Protein AF-A0A1A8PWM5-F1 (afdb_monomer_lite)

Radius of gyration: 28.21 Å; chains: 1; bounding box: 57×32×83 Å

Foldseek 3Di:
DDWPDPPPDDDDPDDPIDDADPVCQVFKDKDKFDWDDWAAPVVVDPDDDCPPDQDPFGKGKIFIDIFMATPPPRHGDHRVNHCVPPNTDDGMDIDGHDRDDDFDKDDKDPWDPFPDPDDDTDIDIDIDRPGD

Organism: NCBI:txid451742

Secondary structure (DSSP, 8-state):
--EE--SSS--TT---PEEP-GGGGGTEEEEEPPP---EEGGGGSTT-------SS-EEEEEE--EEEEETTT--B--HHHHHTTSPPPPSEEEEEEPPP-PPEEPPPPPPPPPS-SSSS--------EEE-

Structure (mmCIF, N/CA/C/O backbone):
data_AF-A0A1A8PWM5-F1
#
_entry.id   AF-A0A1A8PWM5-F1
#
loop_
_atom_site.group_PDB
_atom_site.id
_atom_site.type_symbol
_atom_site.label_atom_id
_atom_site.label_alt_id
_atom_site.label_comp_id
_atom_site.label_asym_id
_atom_site.label_entity_id
_atom_site.label_seq_id
_atom_site.pdbx_PDB_ins_code
_atom_site.Cartn_x
_atom_site.Cartn_y
_atom_site.Cartn_z
_atom_site.occupancy
_atom_site.B_iso_or_equiv
_atom_site.auth_seq_id
_atom_site.auth_comp_id
_atom_site.auth_asym_id
_atom_site.auth_atom_id
_atom_site.pdbx_PDB_model_num
ATOM 1 N N . LEU A 1 1 ? 17.212 -2.472 -32.047 1.00 52.09 1 LEU A N 1
ATOM 2 C CA . LEU A 1 1 ? 18.313 -2.433 -31.059 1.00 52.09 1 LEU A CA 1
ATOM 3 C C . LEU A 1 1 ? 18.088 -1.222 -30.182 1.00 52.09 1 LEU A C 1
ATOM 5 O O . LEU A 1 1 ? 18.278 -0.111 -30.658 1.00 52.09 1 LEU A O 1
ATOM 9 N N . HIS A 1 2 ? 17.555 -1.444 -28.982 1.00 52.62 2 HIS A N 1
ATOM 10 C CA . HIS A 1 2 ? 17.153 -0.365 -28.087 1.00 52.62 2 HIS A CA 1
ATOM 11 C C . HIS A 1 2 ? 18.352 0.069 -27.250 1.00 52.62 2 HIS A C 1
ATOM 13 O O . HIS A 1 2 ? 19.017 -0.748 -26.610 1.00 52.62 2 HIS A O 1
ATOM 19 N N . THR A 1 3 ? 18.650 1.359 -27.321 1.00 63.19 3 THR A N 1
ATOM 20 C CA . THR A 1 3 ? 19.742 1.986 -26.589 1.00 63.19 3 THR A CA 1
ATOM 21 C C . THR A 1 3 ? 19.118 3.024 -25.675 1.00 63.19 3 THR A C 1
ATOM 23 O O . THR A 1 3 ? 18.415 3.909 -26.166 1.00 63.19 3 THR A O 1
ATOM 26 N N . ASN A 1 4 ? 19.365 2.920 -24.372 1.00 62.53 4 ASN A N 1
ATOM 27 C CA . ASN A 1 4 ? 18.903 3.902 -23.394 1.00 62.53 4 ASN A CA 1
ATOM 28 C C . ASN A 1 4 ? 19.861 5.097 -23.433 1.00 62.53 4 ASN A C 1
ATOM 30 O O . ASN A 1 4 ? 20.799 5.189 -22.647 1.00 62.53 4 ASN A O 1
ATOM 34 N N . CYS A 1 5 ? 19.698 5.959 -24.440 1.00 61.41 5 CYS A N 1
ATOM 35 C CA . CYS A 1 5 ? 20.422 7.226 -24.525 1.00 61.41 5 CYS A CA 1
ATOM 36 C C . CYS A 1 5 ? 19.412 8.373 -24.470 1.00 61.41 5 CYS A C 1
ATOM 38 O O . CYS A 1 5 ? 18.531 8.442 -25.330 1.00 61.41 5 CYS A O 1
ATOM 40 N N . ASP A 1 6 ? 19.590 9.315 -23.543 1.00 59.59 6 ASP A N 1
ATOM 41 C CA . ASP A 1 6 ? 18.925 10.613 -23.642 1.00 59.59 6 ASP A CA 1
ATOM 42 C C . ASP A 1 6 ? 19.610 11.432 -24.749 1.00 59.59 6 ASP A C 1
ATOM 44 O O . ASP A 1 6 ? 20.786 11.796 -24.672 1.00 59.59 6 ASP A O 1
ATOM 48 N N . GLN A 1 7 ? 18.892 11.635 -25.851 1.00 58.84 7 GLN A N 1
ATOM 49 C CA . GLN A 1 7 ? 19.436 12.238 -27.067 1.00 58.84 7 GLN A CA 1
ATOM 50 C C . GLN A 1 7 ? 19.505 13.770 -26.987 1.00 58.84 7 GLN A C 1
ATOM 52 O O . GLN A 1 7 ? 20.189 14.374 -27.814 1.00 58.84 7 GLN A O 1
ATOM 57 N N . GLY A 1 8 ? 18.822 14.389 -26.014 1.00 61.38 8 GLY A N 1
ATOM 58 C CA . GLY A 1 8 ? 18.615 15.838 -25.949 1.00 61.38 8 GLY A CA 1
ATOM 59 C C . GLY A 1 8 ? 19.673 16.638 -25.188 1.00 61.38 8 GLY A C 1
ATOM 60 O O . GLY A 1 8 ? 19.671 17.861 -25.298 1.00 61.38 8 GLY A O 1
ATOM 61 N N . GLN A 1 9 ? 20.567 15.993 -24.427 1.00 60.62 9 GLN A N 1
ATOM 62 C CA . GLN A 1 9 ? 21.366 16.705 -23.418 1.00 60.62 9 GLN A CA 1
ATOM 63 C C . GLN A 1 9 ? 22.889 16.756 -23.624 1.00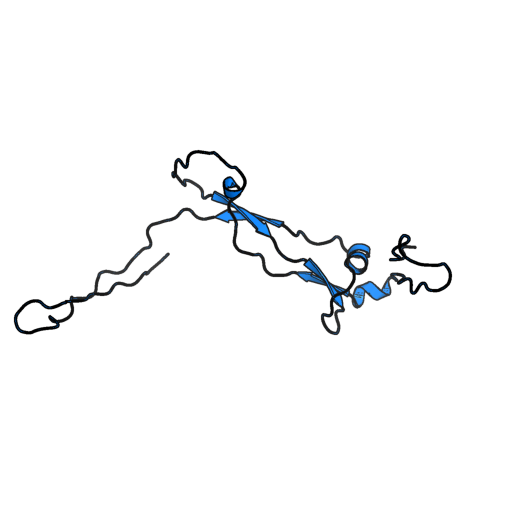 60.62 9 GLN A C 1
ATOM 65 O O . GLN A 1 9 ? 23.535 17.393 -22.799 1.00 60.62 9 GLN A O 1
ATOM 70 N N . HIS A 1 10 ? 23.515 16.169 -24.662 1.00 53.44 10 HIS A N 1
ATOM 71 C CA . HIS A 1 10 ? 24.997 16.154 -24.685 1.00 53.44 10 HIS A CA 1
ATOM 72 C C . HIS A 1 10 ? 25.718 16.177 -26.058 1.00 53.44 10 HIS A C 1
ATOM 74 O O . HIS A 1 10 ? 25.169 15.678 -27.048 1.00 53.44 10 HIS A O 1
ATOM 80 N N . PRO A 1 11 ? 26.967 16.717 -26.125 1.00 59.34 11 PRO A N 1
ATOM 81 C CA . PRO A 1 11 ? 27.782 16.824 -27.340 1.00 59.34 11 PRO A CA 1
ATOM 82 C C . PRO A 1 11 ? 28.286 15.472 -27.873 1.00 59.34 11 PRO A C 1
ATOM 84 O O . PRO A 1 11 ? 28.330 14.458 -27.176 1.00 59.34 11 PRO A O 1
ATOM 87 N N . SER A 1 12 ? 28.708 15.475 -29.138 1.00 58.97 12 SER A N 1
ATOM 88 C CA . SER A 1 12 ? 28.938 14.313 -30.013 1.00 58.97 12 SER A CA 1
ATOM 89 C C . SER A 1 12 ? 30.049 13.327 -29.615 1.00 58.97 12 SER A C 1
ATOM 91 O O . SER A 1 12 ? 30.151 12.273 -30.236 1.00 58.97 12 SER A O 1
ATOM 93 N N . ASN A 1 13 ? 30.877 13.623 -28.612 1.00 60.31 13 ASN A N 1
ATOM 94 C CA . ASN A 1 13 ? 32.094 12.864 -28.289 1.00 60.31 13 ASN A CA 1
ATOM 95 C C . ASN A 1 13 ? 32.072 12.130 -26.935 1.00 60.31 13 ASN A C 1
ATOM 97 O O . ASN A 1 13 ? 33.056 11.478 -26.596 1.00 60.31 13 ASN A O 1
ATOM 101 N N . GLN A 1 14 ? 30.980 12.197 -26.169 1.00 57.94 14 GLN A N 1
ATOM 102 C CA . GLN A 1 14 ? 30.915 11.599 -24.831 1.00 57.94 14 GLN A CA 1
ATOM 103 C C . GLN A 1 14 ? 29.555 10.932 -24.592 1.00 57.94 14 GLN A C 1
ATOM 105 O O . GLN A 1 14 ? 28.709 11.443 -23.865 1.00 57.94 14 GLN A O 1
ATOM 110 N N . ARG A 1 15 ? 29.320 9.784 -25.236 1.00 55.53 15 ARG A N 1
ATOM 111 C CA . ARG A 1 15 ? 28.144 8.943 -24.966 1.00 55.53 15 ARG A CA 1
ATOM 112 C C . ARG A 1 15 ? 28.579 7.616 -24.352 1.00 55.53 15 ARG A C 1
ATOM 114 O O . ARG A 1 15 ? 29.076 6.755 -25.070 1.00 55.53 15 ARG A O 1
ATOM 121 N N . ASN A 1 16 ? 28.299 7.418 -23.065 1.00 56.59 16 ASN A N 1
ATOM 122 C CA . ASN A 1 16 ? 28.171 6.074 -22.499 1.00 56.59 16 ASN A CA 1
ATOM 123 C C . ASN A 1 16 ? 26.709 5.652 -22.642 1.00 56.59 16 ASN A C 1
ATOM 125 O O . ASN A 1 16 ? 25.906 5.800 -21.732 1.00 56.59 16 ASN A O 1
ATOM 129 N N . CYS A 1 17 ? 26.351 5.198 -23.837 1.00 61.59 17 CYS A N 1
ATOM 130 C CA . CYS A 1 17 ? 25.037 4.634 -24.102 1.00 61.59 17 CYS A CA 1
ATOM 131 C C . CYS A 1 17 ? 24.963 3.209 -23.537 1.00 61.59 17 CYS A C 1
ATOM 133 O O . CYS A 1 17 ? 25.788 2.366 -23.896 1.00 61.59 17 CYS A O 1
ATOM 135 N N . PHE A 1 18 ? 23.965 2.919 -22.698 1.00 66.81 18 PHE A N 1
ATOM 136 C CA . PHE A 1 18 ? 23.722 1.558 -22.224 1.00 66.81 18 PHE A CA 1
ATOM 137 C C . PHE A 1 18 ? 22.851 0.808 -23.237 1.00 66.81 18 PHE A C 1
ATOM 139 O O . PHE A 1 18 ? 21.731 1.212 -23.563 1.00 66.81 18 PHE A O 1
ATOM 146 N N . ARG A 1 19 ? 23.392 -0.282 -23.782 1.00 73.81 19 ARG A N 1
ATOM 147 C CA . ARG A 1 19 ? 22.680 -1.181 -24.692 1.00 73.81 19 ARG A CA 1
ATOM 148 C C . ARG A 1 19 ? 22.144 -2.353 -23.886 1.00 73.81 19 ARG A C 1
ATOM 150 O O . ARG A 1 19 ? 22.923 -3.057 -23.250 1.00 73.81 19 ARG A O 1
ATOM 157 N N . VAL A 1 20 ? 20.837 -2.585 -23.953 1.00 80.31 20 VAL A N 1
ATOM 158 C CA . VAL A 1 20 ? 20.228 -3.745 -23.298 1.00 80.31 20 VAL A CA 1
ATOM 159 C C . VAL A 1 20 ? 20.464 -4.986 -24.163 1.00 80.31 20 VAL A C 1
ATOM 161 O O . VAL A 1 20 ? 20.175 -4.986 -25.360 1.00 80.31 20 VAL A O 1
ATOM 164 N N . CYS A 1 21 ? 21.047 -6.021 -23.563 1.00 82.38 21 CYS A N 1
ATOM 165 C CA . CYS A 1 21 ? 21.316 -7.320 -24.174 1.00 82.38 21 CYS A CA 1
ATOM 166 C C . CYS A 1 21 ? 20.484 -8.396 -23.472 1.00 82.38 21 CYS A C 1
ATOM 168 O O . CYS A 1 21 ? 20.177 -8.242 -22.295 1.00 82.38 21 CYS A O 1
ATOM 170 N N . ASP A 1 22 ? 20.195 -9.513 -24.143 1.00 82.44 22 ASP A N 1
ATOM 171 C CA . ASP A 1 22 ? 19.287 -10.544 -23.612 1.00 82.44 22 ASP A CA 1
ATOM 172 C C . ASP A 1 22 ? 19.740 -11.145 -22.267 1.00 82.44 22 ASP A C 1
ATOM 174 O O . ASP A 1 22 ? 18.910 -11.459 -21.419 1.00 82.44 22 ASP A O 1
ATOM 178 N N . TRP A 1 23 ? 21.052 -11.224 -22.019 1.00 82.44 23 TRP A N 1
ATOM 179 C CA . TRP A 1 23 ? 21.618 -11.704 -20.750 1.00 82.44 23 TRP A CA 1
ATOM 180 C C . TRP A 1 23 ? 21.392 -10.752 -19.564 1.00 82.44 23 TRP A C 1
ATOM 182 O O . TRP A 1 23 ? 21.550 -11.160 -18.416 1.00 82.44 23 TRP A O 1
ATOM 192 N N . HIS A 1 24 ? 21.000 -9.493 -19.798 1.00 85.94 24 HIS A N 1
ATOM 193 C CA . HIS A 1 24 ? 20.621 -8.586 -18.709 1.00 85.94 24 HIS A CA 1
ATOM 194 C C . HIS A 1 24 ? 19.333 -9.026 -18.006 1.00 85.94 24 HIS A C 1
ATOM 196 O O . HIS A 1 24 ? 19.110 -8.606 -16.873 1.00 85.94 24 HIS A O 1
ATOM 202 N N . LYS A 1 25 ? 18.519 -9.895 -18.624 1.00 87.31 25 LYS A N 1
ATOM 203 C CA . LYS A 1 25 ? 17.291 -10.417 -18.014 1.00 87.31 25 LYS A CA 1
ATOM 204 C C . LYS A 1 25 ? 17.543 -11.063 -16.647 1.00 87.31 25 LYS A C 1
ATOM 206 O O . LYS A 1 25 ? 16.741 -10.912 -15.734 1.00 87.31 25 LYS A O 1
ATOM 211 N N . ASP A 1 26 ? 18.675 -11.743 -16.485 1.00 90.81 26 ASP A N 1
ATOM 212 C CA . ASP A 1 26 ? 18.998 -12.448 -15.239 1.00 90.81 26 ASP A CA 1
ATOM 213 C C . ASP A 1 26 ? 19.598 -11.521 -14.166 1.00 90.81 26 ASP A C 1
ATOM 215 O O . ASP A 1 26 ? 19.666 -11.881 -12.988 1.00 90.81 26 ASP A O 1
ATOM 219 N N . LEU A 1 27 ? 20.008 -10.308 -14.550 1.00 92.94 27 LEU A N 1
ATOM 220 C CA . LEU A 1 27 ? 20.722 -9.361 -13.690 1.00 92.94 27 LEU A CA 1
ATOM 221 C C . LEU A 1 27 ? 19.846 -8.260 -13.108 1.00 92.94 27 LEU A C 1
ATOM 223 O O . LEU A 1 27 ? 20.251 -7.645 -12.122 1.00 92.94 27 LEU A O 1
ATOM 227 N N . TYR A 1 28 ? 18.680 -8.009 -13.694 1.00 94.00 28 TYR A N 1
ATOM 228 C CA . TYR A 1 28 ? 17.768 -6.958 -13.262 1.00 94.00 28 TYR A CA 1
ATOM 229 C C . TYR A 1 28 ? 16.393 -7.535 -12.955 1.00 94.00 28 TYR A C 1
ATOM 231 O O . TYR A 1 28 ? 15.983 -8.537 -13.539 1.00 94.00 28 TYR A O 1
ATOM 239 N N . ASP A 1 29 ? 15.704 -6.921 -12.002 1.00 95.88 29 ASP A N 1
ATOM 240 C CA . ASP A 1 29 ? 14.357 -7.325 -11.620 1.00 95.88 29 ASP A CA 1
ATOM 241 C C . ASP A 1 29 ? 13.521 -6.118 -11.199 1.00 95.88 29 ASP A C 1
ATOM 243 O O . ASP A 1 29 ? 14.045 -5.111 -10.707 1.00 95.88 29 ASP A O 1
ATOM 247 N N . TRP A 1 30 ? 12.206 -6.231 -11.363 1.00 97.38 30 TRP A N 1
ATOM 248 C CA . TRP A 1 30 ? 11.277 -5.251 -10.827 1.00 97.38 30 TRP A CA 1
ATOM 249 C C . TRP A 1 30 ? 11.217 -5.388 -9.307 1.00 97.38 30 TRP A C 1
ATOM 251 O O . TRP A 1 30 ? 10.785 -6.406 -8.766 1.00 97.38 30 TRP A O 1
ATOM 261 N N . LYS A 1 31 ? 11.581 -4.324 -8.592 1.00 97.12 31 LYS A N 1
ATOM 262 C CA . LYS A 1 31 ? 11.348 -4.219 -7.153 1.00 97.12 31 LYS A CA 1
ATOM 263 C C . LYS A 1 31 ? 10.011 -3.540 -6.910 1.00 97.12 31 LYS A C 1
ATOM 265 O O . LYS A 1 31 ? 9.792 -2.402 -7.327 1.00 97.12 31 LYS A O 1
ATOM 270 N N . LEU A 1 32 ? 9.123 -4.241 -6.213 1.00 96.69 32 LEU A N 1
ATOM 271 C CA . LEU A 1 32 ? 7.796 -3.748 -5.865 1.00 96.69 32 LEU A CA 1
ATOM 272 C C . LEU A 1 32 ? 7.782 -3.314 -4.399 1.00 96.69 32 LEU A C 1
ATOM 274 O O . LEU A 1 32 ? 8.087 -4.104 -3.505 1.00 96.69 32 LEU A O 1
ATOM 278 N N . GLY A 1 33 ? 7.418 -2.058 -4.161 1.00 95.62 33 GLY A N 1
ATOM 279 C CA . GLY A 1 33 ? 7.136 -1.541 -2.830 1.00 95.62 33 GLY A CA 1
ATOM 280 C C . GLY A 1 33 ? 5.825 -2.089 -2.267 1.00 95.62 33 GLY A C 1
ATOM 281 O O . GLY A 1 33 ? 4.998 -2.673 -2.979 1.00 95.62 33 GLY A O 1
ATOM 282 N N . ALA A 1 34 ? 5.624 -1.873 -0.968 1.00 97.06 34 ALA A N 1
ATOM 283 C CA . ALA A 1 34 ? 4.345 -2.140 -0.327 1.00 97.06 34 ALA A CA 1
ATOM 284 C C . ALA A 1 34 ? 3.268 -1.187 -0.867 1.00 97.06 34 ALA A C 1
ATOM 286 O O . ALA A 1 34 ? 3.545 -0.031 -1.195 1.00 97.06 34 ALA A O 1
ATOM 287 N N . TRP A 1 35 ? 2.030 -1.673 -0.933 1.00 97.62 35 TRP A N 1
ATOM 288 C CA . TRP A 1 35 ? 0.878 -0.801 -1.129 1.00 97.62 35 TRP A CA 1
ATOM 289 C C . TRP A 1 35 ? 0.734 0.129 0.072 1.00 97.62 35 TRP A C 1
ATOM 291 O O . TRP A 1 35 ? 0.839 -0.316 1.216 1.00 97.62 35 TRP A O 1
ATOM 301 N N . ASN A 1 36 ? 0.482 1.408 -0.189 1.00 95.75 36 ASN A N 1
ATOM 302 C CA . ASN A 1 36 ? 0.111 2.347 0.860 1.00 95.75 36 AS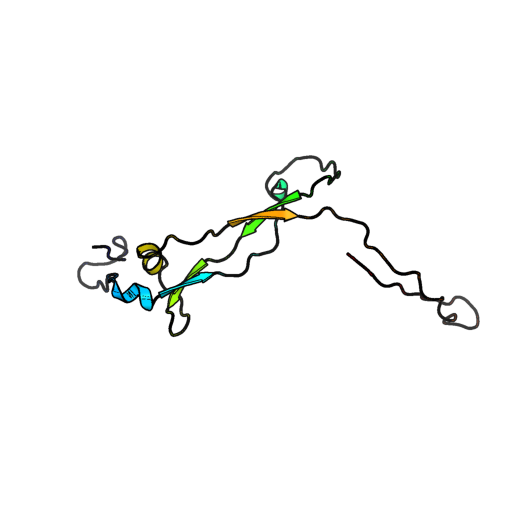N A CA 1
ATOM 303 C C . ASN A 1 36 ? -1.308 2.071 1.390 1.00 95.75 36 ASN A C 1
ATOM 305 O O . ASN A 1 36 ? -1.999 1.138 0.972 1.00 95.75 36 ASN A O 1
ATOM 309 N N . GLU A 1 37 ? -1.752 2.881 2.346 1.00 94.56 37 GLU A N 1
ATOM 310 C CA . GLU A 1 37 ? -3.129 2.821 2.827 1.00 94.56 37 GLU A CA 1
ATOM 311 C C . GLU A 1 37 ? -4.130 3.191 1.726 1.00 94.56 37 GLU A C 1
ATOM 313 O O . GLU A 1 37 ? -3.858 4.009 0.849 1.00 94.56 37 GLU A O 1
ATOM 318 N N . CYS A 1 38 ? -5.307 2.569 1.772 1.00 94.19 38 CYS A N 1
ATOM 319 C CA . CYS A 1 38 ? -6.373 2.819 0.811 1.00 94.19 38 CYS A CA 1
ATOM 320 C C . CYS A 1 38 ? -6.949 4.227 1.000 1.00 94.19 38 CYS A C 1
ATOM 322 O O . CYS A 1 38 ? -7.565 4.513 2.027 1.00 94.19 38 CYS A O 1
ATOM 324 N N . VAL A 1 39 ? -6.762 5.102 0.009 1.00 92.75 39 VAL A N 1
ATOM 325 C CA . VAL A 1 39 ? -7.248 6.489 0.054 1.00 92.75 39 VAL A CA 1
ATOM 326 C C . VAL A 1 39 ? -8.589 6.588 -0.678 1.00 92.75 39 VAL A C 1
ATOM 328 O O . VAL A 1 39 ? -8.665 6.160 -1.832 1.00 92.75 39 VAL A O 1
ATOM 331 N N . PRO A 1 40 ? -9.643 7.168 -0.073 1.00 89.38 40 PRO A N 1
ATOM 332 C CA . PRO A 1 40 ? -10.966 7.234 -0.690 1.00 89.38 40 PRO A CA 1
ATOM 333 C C . PRO A 1 40 ? -10.959 8.083 -1.966 1.00 89.38 40 PRO A C 1
ATOM 335 O O . PRO A 1 40 ? -10.387 9.176 -2.001 1.00 89.38 40 PRO A O 1
ATOM 338 N N . VAL A 1 41 ? -11.658 7.625 -3.011 1.00 86.25 41 VAL A N 1
ATOM 339 C CA . VAL A 1 41 ? -11.803 8.380 -4.274 1.00 86.25 41 VAL A CA 1
ATOM 340 C C . VAL A 1 41 ? -12.541 9.702 -4.037 1.00 86.25 41 VAL A C 1
ATOM 342 O O . VAL A 1 41 ? -12.208 10.723 -4.641 1.00 86.25 41 VAL A O 1
ATOM 345 N N . SER A 1 42 ? -13.487 9.712 -3.094 1.00 75.50 42 SER A N 1
ATOM 346 C CA . SER A 1 42 ? -14.293 10.879 -2.714 1.00 75.50 42 SER A CA 1
ATOM 347 C C . SER A 1 42 ? -13.471 12.046 -2.150 1.00 75.50 42 SER A C 1
ATOM 349 O O . SER A 1 42 ? -13.896 13.195 -2.263 1.00 75.50 42 SER A O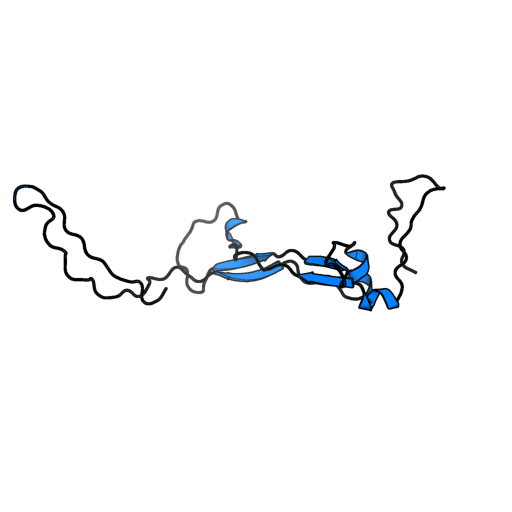 1
ATOM 351 N N . ALA A 1 43 ? -12.266 11.797 -1.620 1.00 67.12 43 ALA A N 1
ATOM 352 C CA . ALA A 1 43 ? -11.345 12.856 -1.201 1.00 67.12 43 ALA A CA 1
ATOM 353 C C . ALA A 1 43 ? -10.799 13.685 -2.381 1.00 67.12 43 ALA A C 1
ATOM 355 O O . ALA A 1 43 ? -10.240 14.758 -2.162 1.00 67.12 43 ALA A O 1
ATOM 356 N N . ARG A 1 44 ? -10.969 13.220 -3.629 1.00 63.25 44 ARG A N 1
ATOM 357 C CA . ARG A 1 44 ? -10.568 13.941 -4.850 1.00 63.25 44 ARG A CA 1
ATOM 358 C C . ARG A 1 44 ? -11.693 14.800 -5.440 1.00 63.25 44 ARG A C 1
ATOM 360 O O . ARG A 1 44 ? -11.418 15.682 -6.248 1.00 63.25 44 ARG A O 1
ATOM 367 N N . THR A 1 45 ? -12.947 14.579 -5.039 1.00 64.00 45 THR A N 1
ATOM 368 C CA . THR A 1 45 ? -14.113 15.350 -5.500 1.00 64.00 45 THR A CA 1
ATOM 369 C C . THR A 1 45 ? -14.497 16.414 -4.475 1.00 64.00 45 THR A C 1
ATOM 371 O O . THR A 1 45 ? -15.167 16.134 -3.482 1.00 64.00 45 THR A O 1
ATOM 374 N N . PHE A 1 46 ? -14.080 17.657 -4.716 1.00 56.34 46 PHE A N 1
ATOM 375 C CA . PHE A 1 46 ? -14.486 18.810 -3.914 1.00 56.34 46 PHE A CA 1
ATOM 376 C C . PHE A 1 46 ? -15.992 19.089 -4.093 1.00 56.34 46 PHE A C 1
ATOM 378 O O . PHE A 1 46 ? -16.438 19.354 -5.205 1.00 56.34 46 PHE A O 1
ATOM 385 N N . GLY A 1 47 ? -16.769 19.069 -3.001 1.00 58.03 47 GLY A N 1
ATOM 386 C CA . GLY A 1 47 ? -18.123 19.652 -2.967 1.00 58.03 47 GLY A CA 1
ATOM 387 C C . GLY A 1 47 ? -19.322 18.700 -2.848 1.00 58.03 47 GLY A C 1
ATOM 388 O O . GLY A 1 47 ? -20.452 19.177 -2.914 1.00 58.03 47 GLY A O 1
ATOM 389 N N . ALA A 1 48 ? -19.136 17.393 -2.634 1.00 55.81 48 ALA A N 1
ATOM 390 C CA . ALA A 1 48 ? -20.265 16.495 -2.365 1.00 55.81 48 ALA A CA 1
ATOM 391 C C . ALA A 1 48 ? -20.660 16.511 -0.868 1.00 55.81 48 ALA A C 1
ATOM 393 O O . ALA A 1 48 ? -19.794 16.315 -0.007 1.00 55.81 48 ALA A O 1
ATOM 394 N N . PRO A 1 49 ? -21.944 16.725 -0.518 1.00 56.91 49 PRO A N 1
ATOM 395 C CA . PRO A 1 49 ? -22.396 16.640 0.864 1.00 56.91 49 PRO A CA 1
ATOM 396 C C . PRO A 1 49 ? -22.269 15.198 1.370 1.00 56.91 49 PRO A C 1
ATOM 398 O O . PRO A 1 49 ? -22.715 14.245 0.732 1.00 56.91 49 PRO A O 1
ATOM 401 N N . ARG A 1 50 ? -21.647 15.043 2.542 1.00 61.16 50 ARG A N 1
ATOM 402 C CA . ARG A 1 50 ? -21.442 13.761 3.225 1.00 61.16 50 ARG A CA 1
ATOM 403 C C . ARG A 1 50 ? -22.764 13.221 3.770 1.00 61.16 50 ARG A C 1
ATOM 405 O O . ARG A 1 50 ? -23.056 13.365 4.955 1.00 61.16 50 ARG A O 1
ATOM 412 N N . GLN A 1 51 ? -23.563 12.572 2.930 1.00 59.69 51 GLN A N 1
ATOM 413 C CA . GLN A 1 51 ? -24.626 11.705 3.427 1.00 59.69 51 GLN A CA 1
ATOM 414 C C . GLN A 1 51 ? -23.974 10.392 3.884 1.00 59.69 51 GLN A C 1
ATOM 416 O O . GLN A 1 51 ? -23.777 9.465 3.105 1.00 59.69 51 GLN A O 1
ATOM 421 N N . PHE A 1 52 ? -23.536 10.370 5.149 1.00 64.12 52 PHE A N 1
ATOM 422 C CA . PHE A 1 52 ? -22.751 9.293 5.767 1.00 64.12 52 PHE A CA 1
ATOM 423 C C . PHE A 1 52 ? -23.599 8.037 6.028 1.00 64.12 52 PHE A C 1
ATOM 425 O O . PHE A 1 52 ? -23.866 7.648 7.161 1.00 64.12 52 PHE A O 1
ATOM 432 N N . THR A 1 53 ? -24.042 7.370 4.969 1.00 69.25 53 THR A N 1
ATOM 433 C CA . THR A 1 53 ? -24.538 5.994 5.057 1.00 69.25 53 THR A CA 1
ATOM 434 C C . THR A 1 53 ? -23.588 5.102 4.281 1.00 69.25 53 THR A C 1
ATOM 436 O O . THR A 1 53 ? -23.788 4.812 3.104 1.00 69.25 53 THR A O 1
ATOM 439 N N . CYS A 1 54 ? -22.519 4.679 4.955 1.00 74.06 54 CYS A N 1
ATOM 440 C CA . CYS A 1 54 ? -21.611 3.685 4.409 1.00 74.06 54 CYS A CA 1
ATOM 441 C C . CYS A 1 54 ? -22.310 2.318 4.460 1.00 74.06 54 CYS A C 1
ATOM 443 O O . CYS A 1 54 ? -22.484 1.736 5.530 1.00 74.06 54 CYS A O 1
ATOM 445 N N . SER A 1 55 ? -22.785 1.848 3.305 1.00 73.19 55 SER A N 1
ATOM 446 C CA . SER A 1 55 ? -23.571 0.612 3.180 1.00 73.19 55 SER A CA 1
ATOM 447 C C . SER A 1 55 ? -22.756 -0.575 2.659 1.00 73.19 55 SER A C 1
ATOM 449 O O . SER A 1 55 ? -23.038 -1.713 3.026 1.00 73.19 55 SER A O 1
ATOM 451 N N . ARG A 1 56 ? -21.740 -0.329 1.821 1.00 80.62 56 ARG A N 1
ATOM 452 C CA . ARG A 1 56 ? -20.902 -1.371 1.192 1.00 80.62 56 ARG A CA 1
ATOM 453 C C . ARG A 1 56 ? -19.395 -1.099 1.269 1.00 80.62 56 ARG A C 1
ATOM 455 O O . ARG A 1 56 ? -18.631 -1.790 0.610 1.00 80.62 56 ARG A O 1
ATOM 462 N N . GLY A 1 57 ? -18.975 -0.142 2.092 1.00 82.12 57 GLY A N 1
ATOM 463 C CA . GLY A 1 57 ? -17.610 0.392 2.099 1.00 82.12 57 GLY A CA 1
ATOM 464 C C . GLY A 1 57 ? -17.471 1.606 1.183 1.00 82.12 57 GLY A C 1
ATOM 465 O O . GLY A 1 57 ? -18.374 1.907 0.401 1.00 82.12 57 GLY A O 1
ATOM 466 N N . GLU A 1 58 ? -16.354 2.313 1.312 1.00 86.81 58 GLU A N 1
ATOM 467 C CA . GLU A 1 58 ? -15.978 3.409 0.417 1.00 86.81 58 GLU A CA 1
ATOM 468 C C . GLU A 1 58 ? -14.935 2.915 -0.590 1.00 86.81 58 GLU A C 1
ATOM 470 O O . GLU A 1 58 ? -13.980 2.227 -0.228 1.00 86.81 58 GLU A O 1
ATOM 475 N N . GLU A 1 59 ? -15.120 3.249 -1.866 1.00 90.56 59 GLU A N 1
ATOM 476 C CA . GLU A 1 59 ? -14.139 2.941 -2.906 1.00 90.56 59 GLU A CA 1
ATOM 477 C C . GLU A 1 59 ? -12.896 3.816 -2.731 1.00 90.56 59 GLU A C 1
ATOM 479 O O . GLU A 1 59 ? -12.984 5.036 -2.541 1.00 90.56 59 GLU A O 1
ATOM 484 N N . GLY A 1 60 ? -11.725 3.193 -2.820 1.00 92.12 60 GLY A N 1
ATOM 485 C CA . GLY A 1 60 ? -10.444 3.868 -2.703 1.00 92.12 60 GLY A CA 1
ATOM 486 C C . GLY A 1 60 ? -9.417 3.387 -3.718 1.00 92.12 60 GLY A C 1
ATOM 487 O O . GLY A 1 60 ? -9.634 2.438 -4.477 1.00 92.12 60 GLY A O 1
ATOM 488 N N . ILE A 1 61 ? -8.276 4.069 -3.716 1.00 94.94 61 ILE A N 1
ATOM 489 C CA . ILE A 1 61 ? -7.108 3.751 -4.535 1.00 94.94 61 ILE A CA 1
ATOM 490 C C . ILE A 1 61 ? -5.898 3.613 -3.612 1.00 94.94 61 ILE A C 1
ATOM 492 O O . ILE A 1 61 ? -5.656 4.477 -2.767 1.00 94.94 61 ILE A O 1
ATOM 496 N N . GLN A 1 62 ? -5.135 2.537 -3.801 1.00 96.94 62 GLN A N 1
ATOM 497 C CA . GLN A 1 62 ? -3.793 2.371 -3.245 1.00 96.94 62 GLN A CA 1
ATOM 498 C C . GLN A 1 62 ? -2.756 2.582 -4.338 1.00 96.94 62 GLN A C 1
ATOM 500 O O . GLN A 1 62 ? -2.968 2.192 -5.486 1.00 96.94 62 GLN A O 1
ATOM 505 N N . THR A 1 63 ? -1.615 3.143 -3.960 1.00 96.31 63 THR A N 1
ATOM 506 C CA . THR A 1 63 ? -0.441 3.321 -4.811 1.00 96.31 63 THR A CA 1
ATOM 507 C C . THR A 1 63 ? 0.774 2.640 -4.184 1.00 96.31 63 THR A C 1
ATOM 509 O O . THR A 1 63 ? 0.855 2.466 -2.966 1.00 96.31 63 THR A O 1
ATOM 512 N N . ARG A 1 64 ? 1.727 2.227 -5.016 1.00 97.00 64 ARG A N 1
ATOM 513 C CA . ARG A 1 64 ? 3.016 1.679 -4.585 1.00 97.00 64 ARG A CA 1
ATOM 514 C C . ARG A 1 64 ? 4.129 2.167 -5.494 1.00 97.00 64 ARG A C 1
ATOM 516 O O . ARG A 1 64 ? 3.895 2.507 -6.652 1.00 97.00 64 ARG A O 1
ATOM 523 N N . GLU A 1 65 ? 5.346 2.119 -4.983 1.00 96.25 65 GLU A N 1
ATOM 524 C CA . GLU A 1 65 ? 6.540 2.362 -5.783 1.00 96.25 65 GLU A CA 1
ATOM 525 C C . GLU A 1 65 ? 6.935 1.092 -6.539 1.00 96.25 65 GLU A C 1
ATOM 527 O O . GLU A 1 65 ? 6.870 -0.018 -6.005 1.00 96.25 65 GLU A O 1
ATOM 532 N N . VAL A 1 66 ? 7.331 1.251 -7.799 1.00 97.38 66 VAL A N 1
ATOM 533 C CA . VAL A 1 66 ? 7.861 0.174 -8.638 1.00 97.38 66 VAL A CA 1
ATOM 534 C C . VAL A 1 66 ? 9.057 0.734 -9.389 1.00 97.38 66 VAL A C 1
ATOM 536 O O . VAL A 1 66 ? 8.904 1.719 -10.116 1.00 97.38 66 VAL A O 1
ATOM 539 N N . GLY A 1 67 ? 10.215 0.105 -9.209 1.00 96.69 67 GLY A N 1
ATOM 540 C CA . GLY A 1 67 ? 11.463 0.512 -9.847 1.00 96.69 67 GLY A CA 1
ATOM 541 C C . GLY A 1 67 ? 12.311 -0.688 -10.246 1.00 96.69 67 GLY A C 1
ATOM 542 O O . GLY A 1 67 ? 12.242 -1.745 -9.612 1.00 96.69 67 GLY A O 1
ATOM 543 N N . CYS A 1 68 ? 13.089 -0.534 -11.310 1.00 96.25 68 CYS A N 1
ATOM 544 C CA . CYS A 1 68 ? 14.053 -1.543 -11.732 1.00 96.25 68 CYS A CA 1
ATOM 545 C C . CYS A 1 68 ? 15.262 -1.540 -10.791 1.00 96.25 68 CYS A C 1
ATOM 547 O O . CYS A 1 68 ? 15.778 -0.479 -10.436 1.00 96.25 68 CYS A O 1
ATOM 549 N N . VAL A 1 69 ? 15.724 -2.718 -10.373 1.00 96.81 69 VAL A N 1
ATOM 550 C CA . VAL A 1 69 ? 16.924 -2.851 -9.537 1.00 96.81 69 VAL A CA 1
ATOM 551 C C . VAL A 1 69 ? 17.843 -3.942 -10.052 1.00 96.81 69 VAL A C 1
ATOM 553 O O . VAL A 1 69 ? 17.410 -4.880 -10.720 1.00 96.81 69 VAL A O 1
ATOM 556 N N . GLN A 1 70 ? 19.121 -3.849 -9.704 1.00 95.06 70 GLN A N 1
ATOM 557 C CA . GLN A 1 70 ? 20.065 -4.934 -9.936 1.00 95.06 70 GLN A CA 1
ATOM 558 C C . GLN A 1 70 ? 19.853 -6.067 -8.914 1.00 95.06 70 GLN A C 1
ATOM 560 O O . GLN A 1 70 ? 19.737 -5.835 -7.712 1.00 95.06 70 GLN A O 1
ATOM 565 N N . ARG A 1 71 ? 19.836 -7.320 -9.379 1.00 94.38 71 ARG A N 1
ATOM 566 C CA . ARG A 1 71 ? 19.546 -8.511 -8.561 1.00 94.38 71 ARG A CA 1
ATOM 567 C C . ARG A 1 71 ? 20.614 -8.794 -7.497 1.00 94.38 71 ARG A C 1
ATOM 569 O O . ARG A 1 71 ? 20.298 -9.364 -6.459 1.00 94.38 71 ARG A O 1
ATOM 576 N N . SER A 1 72 ? 21.870 -8.424 -7.748 1.00 94.06 72 SER A N 1
ATOM 577 C CA . SER A 1 72 ? 23.004 -8.739 -6.865 1.00 94.06 72 SER A CA 1
ATOM 578 C C . SER A 1 72 ? 23.053 -7.890 -5.592 1.00 94.06 72 SER A C 1
ATOM 580 O O . SER A 1 72 ? 23.396 -8.409 -4.534 1.00 94.06 72 SER A O 1
ATOM 582 N N . ASN A 1 73 ? 22.744 -6.596 -5.689 1.00 93.88 73 ASN A N 1
ATOM 583 C CA . ASN A 1 73 ? 22.895 -5.621 -4.602 1.00 93.88 73 ASN A CA 1
ATOM 584 C C . ASN A 1 73 ? 21.611 -4.827 -4.308 1.00 93.88 73 ASN A C 1
ATOM 586 O O . ASN A 1 73 ? 21.542 -4.148 -3.289 1.00 93.88 73 ASN A O 1
ATOM 590 N N . GLY A 1 74 ? 20.584 -4.928 -5.158 1.00 93.56 74 GLY A N 1
ATOM 591 C CA . GLY A 1 74 ? 19.329 -4.196 -5.007 1.00 93.56 74 GLY A CA 1
ATOM 592 C C . GLY A 1 74 ? 19.423 -2.708 -5.344 1.00 93.56 74 GLY A C 1
ATOM 593 O O . GLY A 1 74 ? 18.487 -1.975 -5.013 1.00 93.56 74 GLY A O 1
ATOM 594 N N . GLU A 1 75 ? 20.516 -2.266 -5.973 1.00 94.88 75 GLU A N 1
ATOM 595 C CA . GLU A 1 75 ? 20.713 -0.867 -6.348 1.00 94.88 75 GLU A CA 1
ATOM 596 C C . GLU A 1 75 ? 19.731 -0.440 -7.450 1.00 94.88 75 GLU A C 1
ATOM 598 O O . GLU A 1 75 ? 19.449 -1.240 -8.354 1.00 94.88 75 GLU A O 1
ATOM 603 N N . PRO A 1 76 ? 19.217 0.805 -7.407 1.00 94.75 76 PRO A N 1
ATOM 604 C CA . PRO A 1 76 ? 18.322 1.332 -8.430 1.00 94.75 76 PRO A CA 1
ATOM 605 C C . PRO A 1 76 ? 18.970 1.351 -9.815 1.00 94.75 76 PRO A C 1
ATOM 607 O O . PRO A 1 76 ? 20.125 1.739 -9.984 1.00 94.75 76 PRO A O 1
ATOM 610 N N . ALA A 1 77 ? 18.188 0.971 -10.817 1.00 92.62 77 ALA A N 1
ATOM 611 C CA . ALA A 1 77 ? 18.544 0.998 -12.224 1.00 92.62 77 ALA A CA 1
ATOM 612 C C . ALA A 1 77 ? 17.456 1.733 -13.020 1.00 92.62 77 ALA A C 1
ATOM 614 O O . ALA A 1 77 ? 16.366 2.002 -12.515 1.00 92.62 77 ALA A O 1
ATOM 615 N N . GLU A 1 78 ? 17.739 2.069 -14.277 1.00 90.31 78 GLU A N 1
ATOM 616 C CA . GLU A 1 78 ? 16.733 2.682 -15.145 1.00 90.31 78 GLU A CA 1
ATOM 617 C C . GLU A 1 78 ? 15.594 1.701 -15.443 1.00 90.31 78 GLU A C 1
ATOM 619 O O . GLU A 1 78 ? 15.823 0.581 -15.901 1.00 90.31 78 GLU A O 1
ATOM 624 N N . ASP A 1 79 ? 14.354 2.155 -15.258 1.00 92.25 79 ASP A N 1
ATOM 625 C CA . ASP A 1 79 ? 13.138 1.372 -15.509 1.00 92.25 79 ASP A CA 1
ATOM 626 C C . ASP A 1 79 ? 13.078 0.776 -16.920 1.00 92.25 79 ASP A C 1
ATOM 628 O O . ASP A 1 79 ? 12.615 -0.350 -17.096 1.00 92.25 79 ASP A O 1
ATOM 632 N N . ALA A 1 80 ? 13.631 1.487 -17.907 1.00 88.75 80 ALA A N 1
ATOM 633 C CA . ALA A 1 80 ? 13.705 1.041 -19.294 1.00 88.75 80 ALA A CA 1
ATOM 634 C C . ALA A 1 80 ? 14.483 -0.277 -19.473 1.00 88.75 80 ALA A C 1
ATOM 636 O O . ALA A 1 80 ? 14.271 -0.990 -20.454 1.00 88.75 80 ALA A O 1
ATOM 637 N N . ILE A 1 81 ? 15.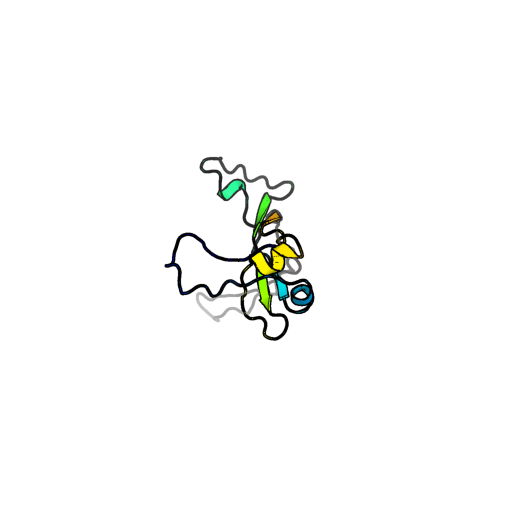388 -0.618 -18.545 1.00 90.06 81 ILE A N 1
ATOM 638 C CA . ILE A 1 81 ? 16.123 -1.889 -18.569 1.00 90.06 81 ILE A CA 1
ATOM 639 C C . ILE A 1 81 ? 15.169 -3.049 -18.285 1.00 90.06 81 ILE A C 1
ATOM 641 O O . ILE A 1 81 ? 15.142 -4.012 -19.047 1.00 90.06 81 ILE A O 1
ATOM 645 N N . CYS A 1 82 ? 14.378 -2.956 -17.216 1.00 93.19 82 CYS A N 1
ATOM 646 C CA . CYS A 1 82 ? 13.414 -3.993 -16.859 1.00 93.19 82 CYS A CA 1
ATOM 647 C C . CYS A 1 82 ? 12.219 -4.010 -17.829 1.00 93.19 82 CYS A C 1
ATOM 649 O O . CYS A 1 82 ? 11.775 -5.086 -18.224 1.00 93.19 82 CYS A O 1
ATOM 651 N N . GLU A 1 83 ? 11.752 -2.838 -18.277 1.00 92.81 83 GLU A N 1
ATOM 652 C CA . GLU A 1 83 ? 10.617 -2.694 -19.203 1.00 92.81 83 GLU A CA 1
ATOM 653 C C . GLU A 1 83 ? 10.860 -3.345 -20.572 1.00 92.81 83 GLU A C 1
ATOM 655 O O . GLU A 1 83 ? 9.922 -3.808 -21.219 1.00 92.81 83 GLU A O 1
ATOM 660 N N . TYR A 1 84 ? 12.127 -3.447 -20.990 1.00 89.56 84 TYR A N 1
ATOM 661 C CA . TYR A 1 84 ? 12.514 -4.191 -22.188 1.00 89.56 84 TYR A CA 1
ATOM 662 C C . TYR A 1 84 ? 12.153 -5.684 -22.101 1.00 89.56 84 TYR A C 1
ATOM 664 O O . TYR A 1 84 ? 11.812 -6.292 -23.116 1.00 89.56 84 TYR A O 1
ATOM 672 N N . PHE A 1 85 ? 12.234 -6.281 -20.908 1.00 91.56 85 PHE A N 1
ATOM 673 C CA . PHE A 1 85 ? 11.974 -7.707 -20.699 1.00 91.56 85 PHE A CA 1
ATOM 674 C C . PHE A 1 85 ? 10.544 -7.983 -20.251 1.00 91.56 85 PHE A C 1
ATOM 676 O O . PHE A 1 85 ? 9.931 -8.945 -20.715 1.00 91.56 85 PHE A O 1
ATOM 683 N N . GLU A 1 86 ? 10.026 -7.163 -19.339 1.00 93.06 86 GLU A N 1
ATOM 684 C CA . GLU A 1 86 ? 8.714 -7.339 -18.731 1.00 93.06 86 GLU A CA 1
ATOM 685 C C . GLU A 1 86 ? 8.045 -5.984 -18.494 1.00 93.06 86 GLU A C 1
ATOM 687 O O . GLU A 1 86 ? 8.691 -5.060 -17.994 1.00 93.06 86 GLU A O 1
ATOM 692 N N . PRO A 1 87 ? 6.740 -5.850 -18.790 1.00 95.00 87 PRO A N 1
ATOM 693 C CA . PRO A 1 87 ? 6.038 -4.584 -18.634 1.00 95.00 87 PRO A CA 1
ATOM 694 C C . PRO A 1 87 ? 6.081 -4.108 -17.183 1.00 95.00 87 PRO A C 1
ATOM 696 O O . PRO A 1 87 ? 5.958 -4.909 -16.252 1.00 95.00 87 PRO A O 1
ATOM 699 N N . LYS A 1 88 ? 6.185 -2.788 -16.993 1.00 95.56 88 LYS A N 1
ATOM 700 C CA . LYS A 1 88 ? 6.212 -2.194 -15.657 1.00 95.56 88 LYS A CA 1
ATOM 701 C C . LYS A 1 88 ? 4.968 -2.610 -14.851 1.00 95.56 88 LYS A C 1
ATOM 703 O O . LYS A 1 88 ? 3.839 -2.368 -15.295 1.00 95.56 88 LYS A O 1
ATOM 708 N N . PRO A 1 89 ? 5.139 -3.226 -13.665 1.00 97.00 89 PRO A N 1
ATOM 709 C CA . PRO A 1 89 ? 4.021 -3.608 -12.813 1.00 97.00 89 PRO A CA 1
ATOM 710 C C . PRO A 1 89 ? 3.119 -2.426 -12.443 1.00 97.00 89 PRO A C 1
ATOM 712 O O . PRO A 1 89 ? 3.553 -1.278 -12.373 1.00 97.00 89 PRO A O 1
ATOM 715 N N . ARG A 1 90 ? 1.849 -2.718 -12.131 1.00 95.75 90 ARG A N 1
ATOM 716 C CA . ARG A 1 90 ? 0.863 -1.684 -11.773 1.00 95.75 90 ARG A CA 1
ATOM 717 C C . ARG A 1 90 ? 1.333 -0.869 -10.568 1.00 95.75 90 ARG A C 1
ATOM 719 O O . ARG A 1 90 ? 1.673 -1.453 -9.536 1.00 95.75 90 ARG A O 1
ATOM 726 N N . LEU A 1 91 ? 1.288 0.452 -10.712 1.00 96.56 91 LEU A N 1
ATOM 727 C CA . LEU A 1 91 ? 1.594 1.427 -9.661 1.00 96.56 91 LEU A CA 1
ATOM 728 C C . LEU A 1 91 ? 0.383 1.724 -8.773 1.00 96.56 91 LEU A C 1
ATOM 730 O O . LEU A 1 91 ? 0.555 2.194 -7.655 1.00 96.56 91 LEU A O 1
ATOM 734 N N . GLU A 1 92 ? -0.826 1.430 -9.259 1.00 96.12 92 GLU A N 1
ATOM 735 C CA . GLU A 1 92 ? -2.088 1.731 -8.585 1.00 96.12 92 GLU A CA 1
ATOM 736 C C . GLU A 1 92 ? -3.066 0.554 -8.671 1.00 96.12 92 GLU A C 1
ATOM 738 O O . GLU A 1 92 ? -3.088 -0.183 -9.667 1.00 96.12 92 GLU A O 1
ATOM 743 N N . GLN A 1 93 ? -3.891 0.390 -7.636 1.00 96.00 93 GLN A N 1
ATOM 744 C CA . GLN A 1 93 ? -4.981 -0.583 -7.612 1.00 96.00 93 GLN A CA 1
ATOM 745 C C . GLN A 1 93 ? -6.204 -0.059 -6.854 1.00 96.00 93 GLN A C 1
ATOM 747 O O . GLN A 1 93 ? -6.086 0.755 -5.937 1.00 96.00 93 GLN A O 1
ATOM 752 N N . ALA A 1 94 ? -7.379 -0.566 -7.232 1.00 95.50 94 ALA A N 1
ATOM 753 C CA . ALA A 1 94 ? -8.614 -0.31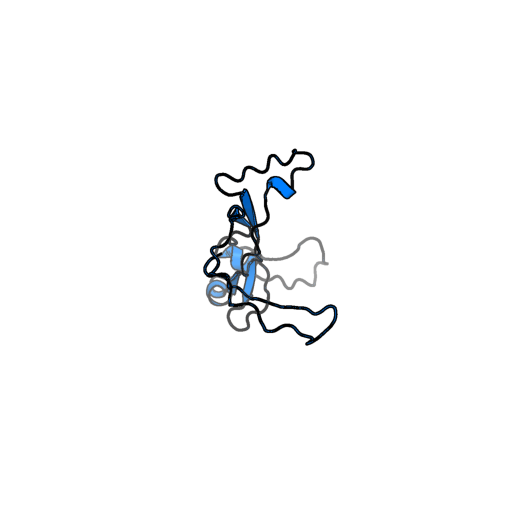8 -6.504 1.00 95.50 94 ALA A CA 1
ATOM 754 C C . ALA A 1 94 ? -8.621 -1.091 -5.180 1.00 95.50 94 ALA A C 1
ATOM 756 O O . ALA A 1 94 ? -8.144 -2.225 -5.101 1.00 95.50 94 ALA A O 1
ATOM 757 N N . CYS A 1 95 ? -9.197 -0.478 -4.157 1.00 94.81 95 CYS A N 1
ATOM 758 C CA . CYS A 1 95 ? -9.351 -1.056 -2.831 1.00 94.81 95 CYS A CA 1
ATOM 759 C C . CYS A 1 95 ? -10.693 -0.637 -2.226 1.00 94.81 95 CYS A C 1
ATOM 761 O O . CYS A 1 95 ? -11.324 0.326 -2.667 1.00 94.81 95 CYS A O 1
ATOM 763 N N . LEU A 1 96 ? -11.136 -1.383 -1.215 1.00 92.50 96 LEU A N 1
ATOM 764 C CA . LEU A 1 96 ? -12.369 -1.106 -0.490 1.00 92.50 96 LEU A CA 1
ATOM 765 C C . LEU A 1 96 ? -12.032 -0.722 0.947 1.00 92.50 96 LEU A C 1
ATOM 767 O O . LEU A 1 96 ? -11.412 -1.503 1.669 1.00 92.50 96 LEU A O 1
ATOM 771 N N . ILE A 1 97 ? -12.464 0.465 1.361 1.00 90.62 97 ILE A N 1
ATOM 772 C CA . ILE A 1 97 ? -12.344 0.945 2.734 1.00 90.62 97 ILE A CA 1
ATOM 773 C C . ILE A 1 97 ? -13.568 0.441 3.501 1.00 90.62 97 ILE A C 1
ATOM 775 O O . ILE A 1 97 ? -14.699 0.801 3.152 1.00 90.62 97 ILE A O 1
ATOM 779 N N . PRO A 1 98 ? -13.389 -0.403 4.531 1.00 88.19 98 PRO A N 1
ATOM 780 C CA . PRO A 1 98 ? -14.503 -0.883 5.332 1.00 88.19 98 PRO A CA 1
ATOM 781 C C . PRO A 1 98 ? -15.243 0.282 5.988 1.00 88.19 98 PRO A C 1
ATOM 783 O O . PRO A 1 98 ? -14.629 1.235 6.466 1.00 88.19 98 PRO A O 1
ATOM 786 N N . CYS A 1 99 ? -16.570 0.187 6.057 1.00 85.50 99 CYS A N 1
ATOM 787 C CA . CYS A 1 99 ? -17.348 1.159 6.811 1.00 85.50 99 CYS A CA 1
ATOM 788 C C . CYS A 1 99 ? -16.920 1.170 8.280 1.00 85.50 99 CYS A C 1
ATOM 790 O O . CYS A 1 99 ? -16.663 0.097 8.832 1.00 85.50 99 CYS A O 1
ATOM 792 N N . PRO A 1 100 ? -16.922 2.335 8.947 1.00 82.25 100 PRO A N 1
ATOM 793 C CA . PRO A 1 100 ? -16.759 2.370 10.389 1.00 82.25 100 PRO A CA 1
ATOM 794 C C . PRO A 1 100 ? -17.884 1.554 11.036 1.00 82.25 100 PRO A C 1
ATOM 796 O O . PRO A 1 100 ? -19.069 1.790 10.789 1.00 82.25 100 PRO A O 1
ATOM 799 N N . ARG A 1 101 ? -17.508 0.566 11.848 1.00 82.31 101 ARG A N 1
ATOM 800 C CA . ARG A 1 101 ? -18.433 -0.249 12.638 1.00 82.31 101 ARG A CA 1
ATOM 801 C C . ARG A 1 101 ? -18.143 -0.034 14.115 1.00 82.31 101 ARG A C 1
ATOM 803 O O . ARG A 1 101 ? -17.038 0.339 14.500 1.00 82.31 101 ARG A O 1
ATOM 810 N N . ASN A 1 102 ? -19.155 -0.259 14.945 1.00 85.00 102 ASN A N 1
ATOM 811 C CA . ASN A 1 102 ? -18.921 -0.353 16.378 1.00 85.00 102 ASN A CA 1
ATOM 812 C C . ASN A 1 102 ? -18.113 -1.622 16.640 1.00 85.00 102 ASN A C 1
ATOM 814 O O . ASN A 1 102 ? -18.555 -2.712 16.273 1.00 85.00 102 ASN A O 1
ATOM 818 N N . CYS A 1 103 ? -16.961 -1.463 17.282 1.00 90.06 103 CYS A N 1
ATOM 819 C CA . CYS A 1 103 ? -16.166 -2.589 17.738 1.00 90.06 103 CYS A CA 1
ATOM 820 C C . CYS A 1 103 ? -16.941 -3.418 18.776 1.00 90.06 103 CYS A C 1
ATOM 822 O O . CYS A 1 103 ? -17.760 -2.895 19.542 1.00 90.06 103 CYS A O 1
ATOM 824 N N . VAL A 1 104 ? -16.666 -4.720 18.820 1.00 92.81 104 VAL A N 1
ATOM 825 C CA . VAL A 1 104 ? -17.171 -5.600 19.879 1.00 92.81 104 VAL A CA 1
ATOM 826 C C . VAL A 1 104 ? -16.255 -5.444 21.083 1.00 92.81 104 VAL A C 1
ATOM 828 O O . VAL A 1 104 ? -15.040 -5.613 20.977 1.00 92.81 104 VAL A O 1
ATOM 831 N N . VAL A 1 105 ? -16.827 -5.121 22.239 1.00 96.25 105 VAL A N 1
ATOM 832 C CA . VAL A 1 105 ? -16.081 -4.882 23.479 1.00 96.25 105 VAL A CA 1
ATOM 833 C C . VAL A 1 105 ? -16.481 -5.877 24.556 1.00 96.25 105 VAL A C 1
ATOM 835 O O . VAL A 1 105 ? -17.591 -6.404 24.546 1.00 96.25 105 VAL A O 1
ATOM 838 N N . SER A 1 106 ? -15.573 -6.123 25.496 1.00 96.62 106 SER A N 1
ATOM 839 C CA . SER A 1 106 ? -15.880 -6.899 26.691 1.00 96.62 106 SER A CA 1
ATOM 840 C C . SER A 1 106 ? -16.843 -6.143 27.603 1.00 96.62 106 SER A C 1
ATOM 842 O O . SER A 1 106 ? -16.975 -4.914 27.526 1.00 96.62 106 SER A O 1
ATOM 844 N N . GLU A 1 107 ? -17.414 -6.867 28.562 1.00 97.06 107 GLU A N 1
ATOM 845 C CA . GLU A 1 107 ? -17.962 -6.233 29.756 1.00 97.06 107 GLU A CA 1
ATOM 846 C C . GLU A 1 107 ? -16.888 -5.395 30.457 1.00 97.06 107 GLU A C 1
ATOM 848 O O . GLU A 1 107 ? -15.680 -5.654 30.360 1.00 97.06 107 GLU A O 1
ATOM 853 N N . PHE A 1 108 ? -17.336 -4.354 31.151 1.00 97.50 108 PHE A N 1
ATOM 854 C CA . PHE A 1 108 ? -16.439 -3.551 31.965 1.00 97.50 108 PHE A CA 1
ATOM 855 C C . PHE A 1 108 ? -15.916 -4.355 33.155 1.00 97.50 108 PHE A C 1
ATOM 857 O O . PHE A 1 108 ? -16.647 -5.123 33.780 1.00 97.50 108 PHE A O 1
ATOM 864 N N . SER A 1 109 ? -14.668 -4.091 33.537 1.00 97.69 109 SER A N 1
ATOM 865 C CA . SER A 1 109 ? -14.157 -4.510 34.834 1.00 97.69 109 SER A CA 1
ATOM 866 C C . SER A 1 109 ? -15.004 -3.909 35.964 1.00 97.69 109 SER A C 1
ATOM 868 O O . SER A 1 109 ? -15.609 -2.837 35.796 1.00 97.69 109 SER A O 1
ATOM 870 N N . PRO A 1 110 ? -14.980 -4.514 37.163 1.00 97.75 110 PRO A N 1
ATOM 871 C CA . PRO A 1 110 ? -15.427 -3.829 38.362 1.00 97.75 110 PRO A CA 1
ATOM 872 C C . PRO A 1 110 ? -14.715 -2.480 38.510 1.00 97.75 110 PRO A C 1
ATOM 874 O O . PRO A 1 110 ? -13.555 -2.314 38.117 1.00 97.75 110 PRO A O 1
ATOM 877 N N . TRP A 1 111 ? -15.422 -1.509 39.077 1.00 97.50 111 TRP A N 1
ATOM 878 C CA . TRP A 1 111 ? -14.842 -0.217 39.420 1.00 97.50 111 TRP A CA 1
ATOM 879 C C . TRP A 1 111 ? -13.744 -0.382 40.471 1.00 97.50 111 TRP A C 1
ATOM 881 O O . TRP A 1 111 ? -13.953 -1.068 41.474 1.00 97.50 111 TRP A O 1
ATOM 891 N N . THR A 1 112 ? -12.631 0.335 40.310 1.00 97.50 112 THR A N 1
ATOM 892 C CA . THR A 1 112 ? -11.604 0.435 41.354 1.00 97.50 112 THR A CA 1
ATOM 893 C C . THR A 1 112 ? -12.189 1.012 42.641 1.00 97.50 112 THR A C 1
ATOM 895 O O . THR A 1 112 ? -13.238 1.668 42.636 1.00 97.50 112 THR A O 1
ATOM 898 N N . SER A 1 113 ? -11.490 0.827 43.757 1.00 95.88 113 SER A N 1
ATOM 899 C CA . SER A 1 113 ? -11.762 1.588 44.978 1.00 95.88 113 SER A CA 1
ATOM 900 C C . SER A 1 113 ? -11.651 3.095 44.720 1.00 95.88 113 SER A C 1
ATOM 902 O O . SER A 1 113 ? -10.976 3.530 43.780 1.00 95.88 113 SER A O 1
ATOM 904 N N . CYS A 1 114 ? -12.346 3.890 45.536 1.00 96.50 114 CYS A N 1
ATOM 905 C CA . CYS A 1 114 ? -12.244 5.346 45.472 1.00 96.50 114 CYS A CA 1
ATOM 906 C C . CYS A 1 114 ? -10.807 5.781 45.780 1.00 96.50 114 CYS A C 1
ATOM 908 O O . CYS A 1 114 ? -10.205 5.279 46.728 1.00 96.50 114 CYS A O 1
ATOM 910 N N . SER A 1 115 ? -10.271 6.730 45.009 1.00 97.31 115 SER A N 1
ATOM 911 C CA . SER A 1 115 ? -8.918 7.258 45.230 1.00 97.31 115 SER A CA 1
ATOM 912 C C . SER A 1 115 ? -8.753 8.002 46.560 1.00 97.31 115 SER A C 1
ATOM 914 O O . SER A 1 115 ? -7.627 8.233 46.992 1.00 97.31 115 SER A O 1
ATOM 916 N N . LYS A 1 116 ? -9.860 8.385 47.210 1.00 95.38 116 LYS A N 1
ATOM 917 C CA . LYS A 1 116 ? -9.879 9.029 48.526 1.00 95.38 116 LYS A CA 1
ATOM 918 C C . LYS A 1 116 ? -10.934 8.403 49.427 1.00 95.38 116 LYS A C 1
ATOM 920 O O . LYS A 1 116 ? -11.970 7.933 48.959 1.00 95.38 116 LYS A O 1
ATOM 925 N N . THR A 1 117 ? -10.679 8.458 50.729 1.00 93.56 117 THR A N 1
ATOM 926 C CA . THR A 1 117 ? -11.596 7.995 51.778 1.00 93.56 117 THR A CA 1
ATOM 927 C C . THR A 1 117 ? -12.590 9.072 52.228 1.00 93.56 117 THR A C 1
ATOM 929 O O . THR A 1 117 ? -13.624 8.731 52.793 1.00 93.56 117 THR A O 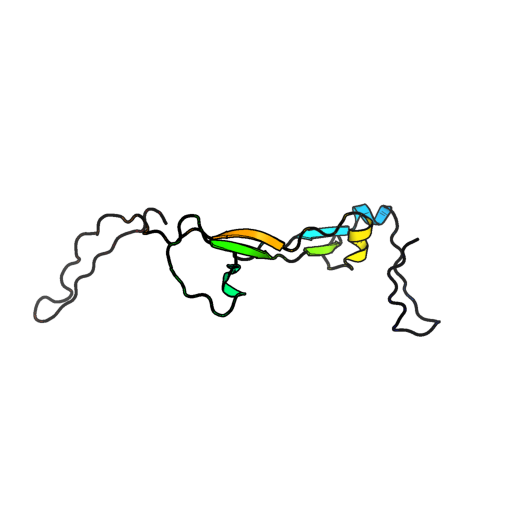1
ATOM 932 N N . CYS A 1 118 ? -12.327 10.356 51.953 1.00 92.75 118 CYS A N 1
ATOM 933 C CA . CYS A 1 118 ? -13.251 11.468 52.195 1.00 92.75 118 CYS A CA 1
ATOM 934 C C . CYS A 1 118 ? -13.115 12.571 51.127 1.00 92.75 118 CYS A C 1
ATOM 936 O O . CYS A 1 118 ? -12.096 12.679 50.437 1.00 92.75 118 CYS A O 1
ATOM 938 N N . GLY A 1 119 ? -14.159 13.392 50.980 1.00 93.12 119 GLY A N 1
ATOM 939 C CA . GLY A 1 119 ? -14.238 14.413 49.931 1.00 93.12 119 GLY A CA 1
ATOM 940 C C . GLY A 1 119 ? -14.428 13.822 48.527 1.00 93.12 119 GLY A C 1
ATOM 941 O O . GLY A 1 119 ? -14.901 12.699 48.369 1.00 93.12 119 GLY A O 1
ATOM 942 N N . MET A 1 120 ? -14.076 14.585 47.490 1.00 95.81 120 MET A N 1
ATOM 943 C CA . MET A 1 120 ? -14.204 14.143 46.095 1.00 95.81 120 MET A CA 1
ATOM 944 C C . MET A 1 120 ? -13.007 13.286 45.662 1.00 95.81 120 MET A C 1
ATOM 946 O O . MET A 1 120 ? -11.856 13.729 45.737 1.00 95.81 120 MET A O 1
ATOM 950 N N . GLY A 1 121 ? -13.290 12.075 45.177 1.00 94.69 121 GLY A N 1
ATOM 951 C CA . GLY A 1 121 ? -12.314 11.124 44.643 1.00 94.69 121 GLY A CA 1
ATOM 952 C C . GLY A 1 121 ? -12.723 10.569 43.277 1.00 94.69 121 GLY A C 1
ATOM 953 O O . GLY A 1 121 ? -13.813 10.839 42.777 1.00 94.69 121 GLY A O 1
ATOM 954 N N . LEU A 1 122 ? -11.829 9.791 42.670 1.00 97.31 122 LEU A N 1
ATOM 955 C CA . LEU A 1 122 ? -11.998 9.186 41.349 1.00 97.31 122 LEU A CA 1
ATOM 956 C C . LEU A 1 122 ? -12.075 7.664 41.468 1.00 97.31 122 LEU A C 1
ATOM 958 O O . LEU A 1 122 ? -11.452 7.063 42.347 1.00 97.31 122 LEU A O 1
ATOM 962 N N . ARG A 1 123 ? -12.817 7.041 40.553 1.00 97.12 123 ARG A N 1
ATOM 963 C CA . ARG A 1 123 ? -12.846 5.592 40.340 1.00 97.12 123 ARG A CA 1
ATOM 964 C C . ARG A 1 123 ? -12.680 5.333 38.856 1.00 97.12 123 ARG A C 1
ATOM 966 O O . ARG A 1 123 ? -13.268 6.040 38.043 1.00 97.12 123 ARG A O 1
ATOM 973 N N . ASN A 1 124 ? -11.913 4.308 38.522 1.00 97.62 124 ASN A N 1
ATOM 974 C CA . ASN A 1 124 ? -11.649 3.920 37.145 1.00 97.62 124 ASN A CA 1
ATOM 975 C C . ASN A 1 124 ? -12.221 2.524 36.887 1.00 97.62 124 ASN A C 1
ATOM 977 O O . ASN A 1 124 ? -12.378 1.720 37.806 1.00 97.62 124 ASN A O 1
ATOM 981 N N . ARG A 1 125 ? -12.531 2.232 35.628 1.00 97.94 125 ARG A N 1
ATOM 982 C CA . ARG A 1 125 ? -12.822 0.883 35.135 1.00 97.94 125 ARG A CA 1
ATOM 983 C C . ARG A 1 125 ? -12.303 0.773 33.714 1.00 97.94 125 ARG A C 1
ATOM 985 O O . ARG A 1 125 ? -12.251 1.776 33.003 1.00 97.94 125 ARG A O 1
ATOM 992 N N . ILE A 1 126 ? -11.952 -0.434 33.307 1.00 97.62 126 ILE A N 1
ATOM 993 C CA . ILE A 1 126 ? -11.430 -0.706 31.970 1.00 97.62 126 ILE A CA 1
ATOM 994 C C . ILE A 1 126 ? -12.331 -1.710 31.256 1.00 97.62 126 ILE A C 1
ATOM 996 O O . ILE A 1 126 ? -13.060 -2.468 31.891 1.00 97.62 126 ILE A O 1
ATOM 1000 N N . ARG A 1 127 ? -12.295 -1.702 29.928 1.00 97.19 127 ARG A N 1
ATOM 1001 C CA . ARG A 1 127 ? -12.848 -2.757 29.072 1.00 97.19 127 ARG A CA 1
ATOM 1002 C C . ARG A 1 127 ? -11.922 -2.943 27.882 1.00 97.19 127 ARG A C 1
ATOM 1004 O O . ARG A 1 127 ? -11.195 -2.012 27.533 1.00 97.19 127 ARG A O 1
ATOM 1011 N N . PHE A 1 128 ? -11.976 -4.109 27.259 1.00 96.44 128 PHE A N 1
ATOM 1012 C CA . PHE A 1 128 ? -11.120 -4.443 26.127 1.00 96.44 128 PHE A CA 1
ATOM 1013 C C . PHE A 1 128 ? -11.920 -4.456 24.828 1.00 96.44 128 PHE A C 1
ATOM 1015 O O . PHE A 1 128 ? -13.103 -4.798 24.824 1.00 96.44 128 PHE A O 1
ATOM 1022 N N . VAL A 1 129 ? -11.267 -4.091 23.725 1.00 95.00 129 VAL A N 1
ATOM 1023 C CA . VAL A 1 129 ? -11.795 -4.326 22.378 1.00 95.00 129 VAL A CA 1
ATOM 1024 C C . VAL A 1 129 ? -11.523 -5.788 22.040 1.00 95.00 129 VAL A C 1
ATOM 1026 O O . VAL A 1 129 ? -10.369 -6.201 21.987 1.00 95.00 129 VAL A O 1
ATOM 1029 N N . LEU A 1 130 ? -12.588 -6.571 21.878 1.00 93.50 130 LEU A N 1
ATOM 1030 C CA . LEU A 1 130 ? -12.520 -7.996 21.554 1.00 93.50 130 LEU A CA 1
ATOM 1031 C C . LEU A 1 130 ? -12.426 -8.223 20.043 1.00 93.50 130 LEU A C 1
ATOM 1033 O O . LEU A 1 130 ? -11.743 -9.146 19.611 1.00 93.50 130 LEU A O 1
ATOM 1037 N N . ALA A 1 131 ? -13.094 -7.381 19.249 1.00 84.75 131 ALA A N 1
ATOM 1038 C CA . ALA A 1 131 ? -12.989 -7.385 17.793 1.00 84.75 131 ALA A CA 1
ATOM 1039 C C . ALA A 1 131 ? -13.189 -5.966 17.223 1.00 84.75 131 ALA A C 1
ATOM 1041 O O . ALA A 1 131 ? -14.055 -5.246 17.735 1.00 84.75 131 ALA A O 1
ATOM 1042 N N . PRO A 1 132 ? -12.402 -5.560 16.208 1.00 75.75 132 PRO A N 1
ATOM 1043 C CA . PRO A 1 132 ? -12.555 -4.278 15.520 1.00 75.75 132 PRO A CA 1
ATOM 1044 C C . PRO A 1 132 ? -13.851 -4.188 14.702 1.00 75.75 132 PRO A C 1
ATOM 1046 O O . PRO A 1 132 ? -14.345 -5.235 14.221 1.00 75.75 132 PRO A O 1
#

Sequence (132 aa):
LHTNCDQGQHPSNQRNCFRVCDWHKDLYDWKLGAWNECVPVSARTFGAPRQFTCSRGEEGIQTREVGCVQRSNGEPAEDAICEYFEPKPRLEQACLIPCPRNCVVSEFSPWTSCSKTCGMGLRNRIRFVLAP

InterPro domains:
  IPR000884 Thrombospondin type-1 (TSP1) repeat [PF00090] (106-129)
  IPR000884 Thrombospondin type-1 (TSP1) repeat [PS50092] (102-132)
  IPR036383 Thrombospondin type-1 repeat superfamily [G3DSA:2.20.100.10] (99-132)
  IPR036383 Thrombospondin type-1 repeat superfamily [SSF82895] (98-130)
  IPR051418 Spondin/Thrombospondin type-1 domain-containing [PTHR11311] (92-130)

pLDDT: mean 85.11, std 14.51, range [52.09, 97.94]